Protein AF-K6YKF8-F1 (afdb_monomer_lite)

Foldseek 3Di:
DKEKEWDWDQDPNWIKIWIDIDDPDTDIDTFDPPPVSVVDDPVCVSVLRQLVVVCCVCPPVVVVHAQDPCVPYHYHYPDCLLVCLLVVNHPPVVCVVSNVPVVDGD

Radius of gyration: 13.26 Å; chains: 1; bounding box: 37×28×30 Å

Structure (mmCIF, N/CA/C/O backbone):
data_AF-K6YKF8-F1
#
_entry.id   AF-K6YKF8-F1
#
loop_
_atom_site.group_PDB
_atom_site.id
_atom_site.type_symbol
_atom_site.label_atom_id
_atom_site.label_alt_id
_atom_site.label_comp_id
_atom_site.label_asym_id
_atom_site.label_entity_id
_atom_site.label_seq_id
_atom_site.pdbx_PDB_ins_code
_atom_site.Cartn_x
_atom_site.Cartn_y
_atom_site.Cartn_z
_atom_site.occupancy
_atom_site.B_iso_or_equiv
_atom_site.auth_seq_id
_atom_site.auth_comp_id
_atom_site.auth_asym_id
_atom_site.auth_atom_id
_atom_site.pdbx_PDB_model_num
ATOM 1 N N . MET A 1 1 ? 19.434 0.775 -5.414 1.00 67.56 1 MET A N 1
ATOM 2 C CA . MET A 1 1 ? 18.255 0.455 -4.574 1.00 67.56 1 MET A CA 1
ATOM 3 C C . MET A 1 1 ? 17.078 1.291 -5.051 1.00 67.56 1 MET A C 1
ATOM 5 O O . MET A 1 1 ? 17.253 2.493 -5.212 1.00 67.56 1 MET A O 1
ATOM 9 N N . MET A 1 2 ? 15.931 0.675 -5.348 1.00 78.94 2 MET A N 1
ATOM 10 C CA . MET A 1 2 ? 14.776 1.380 -5.922 1.00 78.94 2 MET A CA 1
ATOM 11 C C . MET A 1 2 ? 13.736 1.646 -4.831 1.00 78.94 2 MET A C 1
ATOM 13 O O . MET A 1 2 ? 13.400 0.746 -4.061 1.00 78.94 2 MET A O 1
ATOM 17 N N . VAL A 1 3 ? 13.267 2.892 -4.734 1.00 88.19 3 VAL A N 1
ATOM 18 C CA . VAL A 1 3 ? 12.403 3.346 -3.635 1.00 88.19 3 VAL A CA 1
ATOM 19 C C . VAL A 1 3 ? 11.059 3.811 -4.186 1.00 88.19 3 VAL A C 1
ATOM 21 O O . VAL A 1 3 ? 11.026 4.765 -4.961 1.00 88.19 3 VAL A O 1
ATOM 24 N N . LEU A 1 4 ? 9.963 3.167 -3.773 1.00 89.69 4 LEU A N 1
ATOM 25 C CA . LEU A 1 4 ? 8.592 3.602 -4.052 1.00 89.69 4 LEU A CA 1
ATOM 26 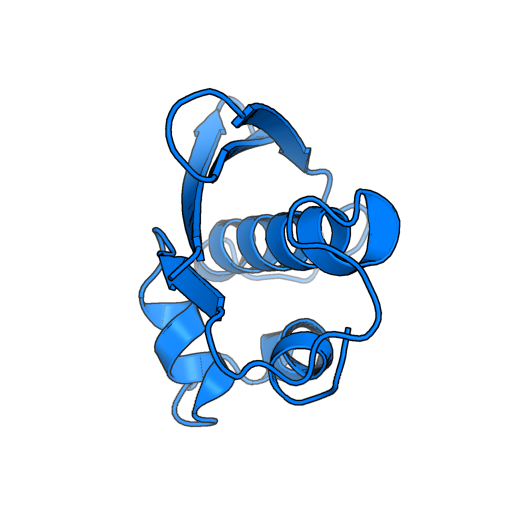C C . LEU A 1 4 ? 8.179 4.524 -2.919 1.00 89.69 4 LEU A C 1
ATOM 28 O O . LEU A 1 4 ? 8.181 4.099 -1.771 1.00 89.69 4 LEU A O 1
ATOM 32 N N . THR A 1 5 ? 7.840 5.771 -3.204 1.00 92.69 5 THR A N 1
ATOM 33 C CA . THR A 1 5 ? 7.275 6.677 -2.196 1.00 92.69 5 THR A CA 1
ATOM 34 C C . THR A 1 5 ? 5.822 6.926 -2.525 1.00 92.69 5 THR A C 1
ATOM 36 O O . THR A 1 5 ? 5.534 7.273 -3.668 1.00 92.69 5 THR A O 1
ATOM 39 N N . LEU A 1 6 ? 4.940 6.760 -1.541 1.00 94.19 6 LEU A N 1
ATOM 40 C CA . LEU A 1 6 ? 3.514 7.027 -1.660 1.00 94.19 6 LEU A CA 1
ATOM 41 C C . LEU A 1 6 ? 3.067 8.083 -0.649 1.00 94.19 6 LEU A C 1
ATOM 43 O O . LEU A 1 6 ? 3.566 8.144 0.478 1.00 94.19 6 LEU A O 1
ATOM 47 N N . LEU A 1 7 ? 2.108 8.903 -1.067 1.00 93.56 7 LEU A N 1
ATOM 48 C CA . LEU A 1 7 ? 1.442 9.901 -0.247 1.00 93.56 7 LEU A CA 1
ATOM 49 C C . LEU A 1 7 ? -0.059 9.863 -0.503 1.00 93.56 7 LEU A C 1
ATOM 51 O O . LEU A 1 7 ? -0.509 10.188 -1.598 1.00 93.56 7 LEU A O 1
ATOM 55 N N . THR A 1 8 ? -0.822 9.529 0.533 1.00 93.31 8 THR A N 1
ATOM 56 C CA . THR A 1 8 ? -2.283 9.481 0.457 1.00 93.31 8 THR A CA 1
ATOM 57 C C . THR A 1 8 ? -2.884 10.788 0.950 1.00 93.31 8 THR A C 1
ATOM 59 O O . THR A 1 8 ? -2.650 11.192 2.095 1.00 93.31 8 THR A O 1
ATOM 62 N N . LYS A 1 9 ? -3.692 11.421 0.100 1.00 92.12 9 LYS A N 1
ATOM 63 C CA . LYS A 1 9 ? -4.555 12.555 0.433 1.00 92.12 9 LYS A CA 1
ATOM 64 C C . LYS A 1 9 ? -6.014 12.154 0.247 1.00 92.12 9 LYS A C 1
ATOM 66 O O . LYS A 1 9 ? -6.349 11.462 -0.708 1.00 92.12 9 LYS A O 1
ATOM 71 N N . GLN A 1 10 ? -6.861 12.600 1.163 1.00 88.25 10 GLN A N 1
ATOM 72 C CA . GLN A 1 10 ? -8.309 12.494 1.040 1.00 88.25 10 GLN A CA 1
ATOM 73 C C . GLN A 1 10 ? -8.835 13.886 0.693 1.00 88.25 10 GLN A C 1
ATOM 75 O O . GLN A 1 10 ? -8.488 14.846 1.383 1.00 88.25 10 GLN A O 1
ATOM 80 N N . ILE A 1 11 ? -9.579 14.000 -0.402 1.00 85.38 11 ILE A N 1
ATOM 81 C CA . ILE A 1 11 ? -10.131 15.261 -0.912 1.00 85.38 11 ILE A CA 1
ATOM 82 C C . ILE A 1 11 ? -11.570 14.963 -1.328 1.00 85.38 11 ILE A C 1
ATOM 84 O O . ILE A 1 11 ? -11.779 14.057 -2.126 1.00 85.38 11 ILE A O 1
ATOM 88 N N . ASP A 1 12 ? -12.539 15.678 -0.757 1.00 80.56 12 ASP A N 1
ATOM 89 C CA . ASP A 1 12 ? -13.968 15.572 -1.101 1.00 80.56 12 ASP A CA 1
ATOM 90 C C . ASP A 1 12 ? -14.531 14.136 -1.077 1.00 80.56 12 ASP A C 1
ATOM 92 O O . ASP A 1 12 ? -15.362 13.754 -1.891 1.00 80.56 12 ASP A O 1
ATOM 96 N N . GLY A 1 13 ? -14.051 13.306 -0.143 1.00 79.00 13 GLY A N 1
ATOM 97 C CA . GLY A 1 13 ? -14.458 11.900 -0.019 1.00 79.00 13 GLY A CA 1
ATOM 98 C C . GLY A 1 13 ? -13.694 10.924 -0.924 1.00 79.00 13 GLY A C 1
ATOM 99 O O . GLY A 1 13 ? -13.725 9.723 -0.660 1.00 79.00 13 GLY A O 1
ATOM 100 N N . GLU A 1 14 ? -12.931 11.418 -1.902 1.00 86.00 14 GLU A N 1
ATOM 101 C CA . GLU A 1 14 ? -12.049 10.613 -2.751 1.00 86.00 14 GLU A CA 1
ATOM 102 C C . GLU A 1 14 ? -10.664 10.417 -2.118 1.00 86.00 14 GLU A C 1
ATOM 104 O O . GLU A 1 14 ? -10.104 11.316 -1.477 1.00 86.00 14 GLU A O 1
ATOM 109 N N . PHE A 1 15 ? -10.052 9.255 -2.365 1.00 91.56 15 PHE A N 1
ATOM 110 C CA . PHE A 1 15 ? -8.658 9.002 -2.010 1.00 91.56 15 PHE A CA 1
ATOM 111 C C . PHE A 1 15 ? -7.750 9.154 -3.227 1.00 91.56 15 PHE A C 1
ATOM 113 O O . PHE A 1 15 ? -7.839 8.407 -4.200 1.00 91.56 15 PHE A O 1
ATOM 120 N N . LYS A 1 16 ? -6.812 10.096 -3.141 1.00 93.62 16 LYS A N 1
ATOM 121 C CA . LYS A 1 16 ? -5.754 10.303 -4.130 1.00 93.62 16 LYS A CA 1
ATOM 122 C C . LYS A 1 16 ? -4.418 9.880 -3.546 1.00 93.62 16 LYS A C 1
ATOM 124 O O . LYS A 1 16 ? -3.968 10.413 -2.529 1.00 93.62 16 LYS A O 1
ATOM 129 N N . VAL A 1 17 ? -3.770 8.924 -4.200 1.00 94.50 17 VAL A N 1
ATOM 130 C CA . VAL A 1 17 ? -2.449 8.427 -3.825 1.00 94.50 17 VAL A CA 1
ATOM 131 C C . VAL A 1 17 ? -1.428 8.901 -4.846 1.00 94.50 17 VAL A C 1
ATOM 133 O O . VAL A 1 17 ? -1.363 8.423 -5.978 1.00 94.50 17 VAL A O 1
ATOM 136 N N . TYR A 1 18 ? -0.597 9.843 -4.423 1.00 94.69 18 TYR A N 1
ATOM 137 C CA . TYR A 1 18 ? 0.565 10.279 -5.181 1.00 94.69 18 TYR A CA 1
ATOM 138 C C . TYR A 1 18 ? 1.676 9.264 -5.001 1.00 94.69 18 TYR A C 1
ATOM 140 O O . TYR A 1 18 ? 1.961 8.851 -3.878 1.00 94.69 18 TYR A O 1
ATOM 148 N N . TRP A 1 19 ? 2.334 8.883 -6.087 1.00 94.88 19 TRP A N 1
ATOM 149 C CA . TRP A 1 19 ? 3.439 7.941 -6.034 1.00 94.88 19 TRP A CA 1
ATOM 150 C C . TRP A 1 19 ? 4.600 8.400 -6.904 1.00 94.88 19 TRP A C 1
ATOM 152 O O . TRP A 1 19 ? 4.432 9.077 -7.917 1.00 94.88 19 TRP A O 1
ATOM 162 N N . LYS A 1 20 ? 5.806 8.009 -6.503 1.00 94.12 20 LYS A N 1
ATOM 163 C CA . LYS A 1 20 ? 7.027 8.195 -7.288 1.00 94.12 20 LYS A CA 1
ATOM 164 C C . LYS A 1 20 ? 7.999 7.056 -7.050 1.00 94.12 20 LYS A C 1
ATOM 166 O O . LYS A 1 20 ? 8.095 6.531 -5.941 1.00 94.12 20 LYS A O 1
ATOM 171 N N . THR A 1 21 ? 8.749 6.711 -8.082 1.00 90.56 21 THR A N 1
ATOM 172 C CA . THR A 1 21 ? 9.867 5.777 -8.020 1.00 90.56 21 THR A CA 1
ATOM 173 C C . THR A 1 21 ? 11.050 6.315 -8.815 1.00 90.56 21 THR A C 1
ATOM 175 O O . THR A 1 21 ? 10.915 6.778 -9.951 1.00 90.56 21 THR A O 1
ATOM 178 N N . GLY A 1 22 ? 12.230 6.288 -8.196 1.00 84.69 22 GLY A N 1
ATOM 179 C CA . GLY A 1 22 ? 13.429 6.897 -8.766 1.00 84.69 22 GLY A CA 1
ATOM 180 C C . GLY A 1 22 ? 13.270 8.405 -9.006 1.00 84.69 22 GLY A C 1
ATOM 181 O O . GLY A 1 22 ? 12.590 9.101 -8.249 1.00 84.69 22 GLY A O 1
ATOM 182 N N . LEU A 1 23 ? 13.933 8.908 -10.051 1.00 77.50 23 LEU A N 1
ATOM 183 C CA . LEU A 1 23 ? 14.002 10.343 -10.364 1.00 77.50 23 LEU A CA 1
ATOM 184 C C . LEU A 1 23 ? 12.898 10.831 -11.312 1.00 77.50 23 LEU A C 1
ATOM 186 O O . LEU A 1 23 ? 12.535 11.998 -11.251 1.00 77.50 23 LEU A O 1
ATOM 190 N N . ARG A 1 24 ? 12.387 9.965 -12.200 1.00 80.81 24 ARG A N 1
ATOM 191 C CA . ARG A 1 24 ? 11.550 10.386 -13.342 1.00 80.81 24 ARG A CA 1
ATOM 192 C C . ARG A 1 24 ? 10.166 9.742 -13.412 1.00 80.81 24 ARG A C 1
ATOM 194 O O . ARG A 1 24 ? 9.338 10.208 -14.182 1.00 80.81 24 ARG A O 1
ATOM 201 N N . ARG A 1 25 ? 9.902 8.669 -12.657 1.00 89.50 25 ARG A N 1
ATOM 202 C CA . ARG A 1 25 ? 8.621 7.948 -12.721 1.00 89.50 25 ARG A CA 1
ATOM 203 C C . ARG A 1 25 ? 7.763 8.324 -11.522 1.00 89.50 25 ARG A C 1
ATOM 205 O O . ARG A 1 25 ? 8.204 8.214 -10.381 1.00 89.50 25 ARG A O 1
ATOM 212 N N . GLY A 1 26 ? 6.532 8.732 -11.778 1.00 92.44 26 GLY A N 1
ATOM 213 C CA . GLY A 1 26 ? 5.555 9.033 -10.744 1.00 92.44 26 GLY A CA 1
ATOM 214 C C . GLY A 1 26 ? 4.218 9.418 -11.347 1.00 92.44 26 GLY A C 1
ATOM 215 O O . GLY A 1 26 ? 4.079 9.503 -12.566 1.00 92.44 26 GLY A O 1
ATOM 216 N N . GLY A 1 27 ? 3.235 9.626 -10.486 1.00 93.44 27 GLY A N 1
ATOM 217 C CA . GLY A 1 27 ? 1.903 10.031 -10.894 1.00 93.44 27 GLY A CA 1
ATOM 218 C C . GLY A 1 27 ? 0.930 10.050 -9.728 1.00 93.44 27 GLY A C 1
ATOM 219 O O . GLY A 1 27 ? 1.306 9.919 -8.562 1.00 93.44 27 GLY A O 1
ATOM 220 N N . GLU A 1 28 ? -0.338 10.193 -10.074 1.00 94.38 28 GLU A N 1
ATOM 221 C CA . GLU A 1 28 ? -1.464 10.115 -9.153 1.00 94.38 28 GLU A CA 1
ATOM 222 C C . GLU A 1 28 ? -2.275 8.853 -9.462 1.00 94.38 28 GLU A C 1
ATOM 224 O O . GLU A 1 28 ? -2.403 8.437 -10.617 1.00 94.38 28 GLU A O 1
ATOM 229 N N . LEU A 1 29 ? -2.797 8.226 -8.416 1.00 93.25 29 LEU A N 1
ATOM 230 C CA . LEU A 1 29 ? -3.777 7.154 -8.482 1.00 93.25 29 LEU A CA 1
ATOM 231 C C . LEU A 1 29 ? -5.009 7.594 -7.705 1.00 93.25 29 LEU A C 1
ATOM 233 O O . LEU A 1 29 ? -4.921 7.860 -6.507 1.00 93.25 29 LEU A O 1
ATOM 237 N N . LYS A 1 30 ? -6.151 7.651 -8.385 1.00 92.31 30 LYS A N 1
ATOM 238 C CA . LYS A 1 30 ? -7.446 7.725 -7.714 1.00 92.31 30 LYS A CA 1
ATOM 239 C C . LYS A 1 30 ? -7.802 6.326 -7.230 1.00 92.31 30 LYS A C 1
ATOM 241 O O . LYS A 1 30 ? -7.743 5.380 -8.015 1.00 92.31 30 LYS A O 1
ATOM 246 N N . VAL A 1 31 ? -8.101 6.198 -5.944 1.00 90.12 31 VAL A N 1
ATOM 247 C CA . VAL A 1 31 ? -8.433 4.924 -5.312 1.00 90.12 31 VAL A CA 1
ATOM 248 C C . VAL A 1 31 ? -9.881 4.966 -4.869 1.00 90.12 31 VAL A C 1
ATOM 250 O O . VAL A 1 31 ? -10.248 5.751 -3.997 1.00 90.12 31 VAL A O 1
ATOM 253 N N . ASP A 1 32 ? -10.671 4.086 -5.468 1.00 88.25 32 ASP A N 1
ATOM 254 C CA . ASP A 1 32 ? -12.022 3.78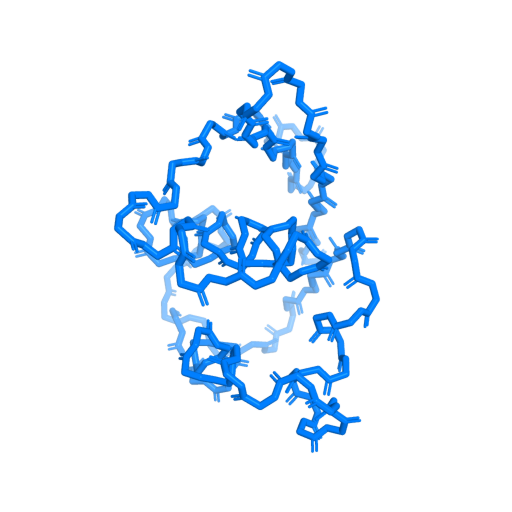5 -5.028 1.00 88.25 32 ASP A CA 1
ATOM 255 C C . ASP A 1 32 ? -11.982 2.550 -4.118 1.00 88.25 32 ASP A C 1
ATOM 257 O O . ASP A 1 32 ? -11.397 1.523 -4.471 1.00 88.25 32 ASP A O 1
ATOM 261 N N . LEU A 1 33 ? -12.553 2.672 -2.918 1.00 83.75 33 LEU A N 1
ATOM 262 C CA . LEU A 1 33 ? -12.665 1.564 -1.965 1.00 83.75 33 LEU A CA 1
ATOM 263 C C . LEU A 1 33 ? -13.933 0.723 -2.200 1.00 83.75 33 LEU A C 1
ATOM 265 O O . LEU A 1 33 ? -14.073 -0.336 -1.582 1.00 83.75 33 LEU A O 1
ATOM 269 N N . GLY A 1 34 ? -14.843 1.170 -3.072 1.00 85.00 34 GLY A N 1
ATOM 270 C CA . 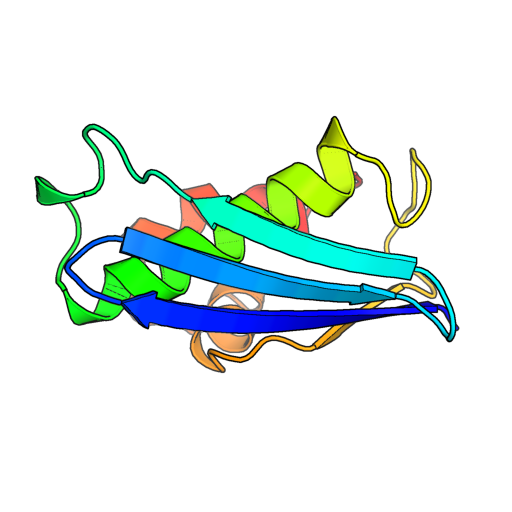GLY A 1 34 ? -16.094 0.496 -3.407 1.00 85.00 34 GLY A CA 1
ATOM 271 C C . GLY A 1 34 ? -16.891 0.102 -2.164 1.00 85.00 34 GLY A C 1
ATOM 272 O O . GLY A 1 34 ? -16.959 0.838 -1.183 1.00 85.00 34 GLY A O 1
ATOM 273 N N . GLU A 1 35 ? -17.421 -1.121 -2.155 1.00 79.81 35 GLU A N 1
ATOM 274 C CA . GLU A 1 35 ? -18.198 -1.664 -1.029 1.00 79.81 35 GLU A CA 1
ATOM 275 C C . GLU A 1 35 ? -17.424 -1.780 0.295 1.00 79.81 35 GLU A C 1
ATOM 277 O O . GLU A 1 35 ? -18.022 -1.977 1.357 1.00 79.81 35 GLU A O 1
ATOM 282 N N . GLN A 1 36 ? -16.088 -1.724 0.267 1.00 75.81 36 GLN A N 1
ATOM 283 C CA . GLN A 1 36 ? -15.297 -1.726 1.498 1.00 75.81 36 GLN A CA 1
ATOM 284 C C . GLN A 1 36 ? -15.294 -0.360 2.183 1.00 75.81 36 GLN A C 1
ATOM 286 O O . GLN A 1 36 ? -14.957 -0.291 3.366 1.00 75.81 36 GLN A O 1
ATOM 291 N N . TYR A 1 37 ? -15.678 0.708 1.474 1.00 77.81 37 TYR A N 1
ATOM 292 C CA . TYR A 1 37 ? -15.717 2.061 2.017 1.00 77.81 37 TYR A CA 1
ATOM 293 C C . TYR A 1 37 ? -16.607 2.143 3.262 1.00 77.81 37 TYR A C 1
ATOM 295 O O . TYR A 1 37 ? -16.158 2.648 4.288 1.00 77.81 37 TYR A O 1
ATOM 303 N N . ASP A 1 38 ? -17.817 1.585 3.211 1.00 79.25 38 ASP A N 1
ATOM 304 C CA . ASP A 1 38 ? -18.778 1.650 4.324 1.00 79.25 38 ASP A CA 1
ATOM 305 C C . ASP A 1 38 ? -18.462 0.660 5.449 1.00 79.25 38 ASP A C 1
ATOM 307 O O . ASP A 1 38 ? -18.814 0.875 6.607 1.00 79.25 38 ASP A O 1
ATOM 311 N N . LYS A 1 39 ? -17.749 -0.425 5.127 1.00 83.88 39 LYS A N 1
ATOM 312 C CA . LYS A 1 39 ? -17.369 -1.473 6.088 1.00 83.88 39 LYS A CA 1
ATOM 313 C C . LYS A 1 39 ? -16.153 -1.082 6.932 1.00 83.88 39 LYS A C 1
ATOM 315 O O . LYS A 1 39 ? -15.918 -1.674 7.987 1.00 83.88 39 LYS A O 1
ATOM 320 N N . LEU A 1 40 ? -15.348 -0.123 6.469 1.00 84.62 40 LEU A N 1
ATOM 321 C CA . LEU A 1 40 ? -14.124 0.302 7.139 1.00 84.62 40 LEU A CA 1
ATOM 322 C C . LEU A 1 40 ? -14.353 1.556 7.995 1.00 84.62 40 LEU A C 1
ATOM 324 O O . LEU A 1 40 ? -14.901 2.546 7.512 1.00 84.62 40 LEU A O 1
ATOM 328 N N . PRO A 1 41 ? -13.838 1.590 9.239 1.00 87.56 41 PRO A N 1
ATOM 329 C CA . PRO A 1 41 ? -13.817 2.819 10.026 1.00 87.56 41 PRO A CA 1
ATOM 330 C C . PRO A 1 41 ? -13.064 3.932 9.287 1.00 87.56 41 PRO A C 1
ATOM 332 O O . PRO A 1 41 ? -12.019 3.660 8.695 1.00 87.56 41 PRO A O 1
ATOM 335 N N . GLU A 1 42 ? -13.510 5.188 9.400 1.00 85.12 42 GLU A N 1
ATOM 336 C CA . GLU A 1 42 ? -12.885 6.366 8.758 1.00 85.12 42 GLU A CA 1
ATOM 337 C C . GLU A 1 42 ? -11.357 6.407 8.912 1.00 85.12 42 GLU A C 1
ATOM 339 O O . GLU A 1 42 ? -10.615 6.596 7.954 1.00 85.12 42 GLU A O 1
ATOM 344 N N . GLN A 1 43 ? -10.846 6.100 10.106 1.00 85.69 43 GLN A N 1
ATOM 345 C CA . GLN A 1 43 ? -9.405 6.094 10.390 1.00 85.69 43 GLN A CA 1
ATOM 346 C C . GLN A 1 43 ? -8.613 5.020 9.617 1.00 85.69 43 GLN A C 1
ATOM 348 O O . GLN A 1 43 ? -7.382 5.082 9.539 1.00 85.69 43 GLN A O 1
ATOM 353 N N . GLN A 1 44 ? -9.292 3.993 9.105 1.00 88.25 44 GLN A N 1
ATOM 354 C CA . GLN A 1 44 ? -8.711 2.898 8.331 1.00 88.25 44 GLN A CA 1
ATOM 355 C C . GLN A 1 44 ? -8.794 3.135 6.823 1.00 88.25 44 GLN A C 1
ATOM 357 O O . GLN A 1 44 ? -7.938 2.618 6.104 1.00 88.25 44 GLN A O 1
ATOM 362 N N . LYS A 1 45 ? -9.743 3.947 6.343 1.00 89.75 45 LYS A N 1
ATOM 363 C CA . LYS A 1 45 ? -9.949 4.191 4.907 1.00 89.75 45 LYS A CA 1
ATOM 364 C C . LYS A 1 45 ? -8.698 4.746 4.200 1.00 89.75 45 LYS A C 1
ATOM 366 O O . LYS A 1 45 ? -8.288 4.148 3.207 1.00 89.75 45 LYS A O 1
ATOM 371 N N . PRO A 1 46 ? -7.966 5.750 4.737 1.00 90.75 46 PRO A N 1
ATOM 372 C CA . PRO A 1 46 ? -6.721 6.214 4.116 1.00 90.75 46 PRO A CA 1
ATOM 373 C C . PRO A 1 46 ? -5.614 5.151 4.092 1.00 90.75 46 PRO A C 1
ATOM 375 O O . PRO A 1 46 ? -4.743 5.178 3.228 1.00 90.75 46 PRO A O 1
ATOM 378 N N . ILE A 1 47 ? -5.609 4.233 5.065 1.00 91.56 47 ILE A N 1
ATOM 379 C CA . ILE A 1 47 ? -4.629 3.141 5.136 1.00 91.56 47 ILE A CA 1
ATOM 380 C C . ILE A 1 47 ? -4.953 2.102 4.062 1.00 91.56 47 ILE A C 1
ATOM 382 O O . ILE A 1 47 ? -4.052 1.667 3.348 1.00 91.56 47 ILE A O 1
ATOM 386 N N . ALA A 1 48 ? -6.229 1.732 3.939 1.00 90.62 48 ALA A N 1
ATOM 387 C CA . ALA A 1 48 ? -6.711 0.822 2.910 1.00 90.62 48 ALA A CA 1
ATOM 388 C C . ALA A 1 48 ? -6.447 1.385 1.509 1.00 90.62 48 ALA A C 1
ATOM 390 O O . ALA A 1 48 ? -5.898 0.677 0.671 1.00 90.62 48 ALA A O 1
ATOM 391 N N . ALA A 1 49 ? -6.733 2.670 1.284 1.00 92.56 49 ALA A N 1
ATOM 392 C CA . ALA A 1 49 ? -6.501 3.315 -0.004 1.00 92.56 49 ALA A CA 1
ATOM 393 C C . ALA A 1 49 ? -5.025 3.258 -0.426 1.00 92.56 49 ALA A C 1
ATOM 395 O O . ALA A 1 49 ? -4.704 2.906 -1.561 1.00 92.56 49 ALA A O 1
ATOM 396 N N . GLU A 1 50 ? -4.107 3.532 0.503 1.00 93.06 50 GLU A N 1
ATOM 397 C CA . GLU A 1 50 ? -2.678 3.421 0.218 1.00 93.06 50 GLU A CA 1
ATOM 398 C C . GLU A 1 50 ? -2.256 1.972 -0.054 1.00 93.06 50 GLU A C 1
ATOM 400 O O . GLU A 1 50 ? -1.484 1.731 -0.976 1.00 93.06 50 GLU A O 1
ATOM 405 N N . LEU A 1 51 ? -2.780 0.998 0.700 1.00 91.62 51 LEU A N 1
ATOM 406 C CA . LEU A 1 51 ? -2.507 -0.425 0.466 1.00 91.62 51 LEU A CA 1
ATOM 407 C C . LEU A 1 51 ? -2.967 -0.876 -0.925 1.00 91.62 51 LEU A C 1
ATOM 409 O O . LEU A 1 51 ? -2.200 -1.536 -1.626 1.00 91.62 51 LEU A O 1
ATOM 413 N N . TYR A 1 52 ? -4.166 -0.469 -1.345 1.00 91.38 52 TYR A N 1
ATOM 414 C CA . TYR A 1 52 ? -4.680 -0.723 -2.692 1.00 91.38 52 TYR A CA 1
ATOM 415 C C . TYR A 1 52 ? -3.791 -0.104 -3.770 1.00 91.38 52 TYR A C 1
ATOM 417 O O . TYR A 1 52 ? -3.453 -0.772 -4.749 1.00 91.38 52 TYR A O 1
ATOM 425 N N . ALA A 1 53 ? -3.351 1.140 -3.573 1.00 92.56 53 ALA A N 1
ATOM 426 C CA . ALA A 1 53 ? -2.437 1.792 -4.502 1.00 92.56 53 ALA A CA 1
ATOM 427 C C . ALA A 1 53 ? -1.087 1.067 -4.591 1.00 92.56 53 ALA A C 1
ATOM 429 O O . ALA A 1 53 ? -0.584 0.867 -5.696 1.00 92.56 53 ALA A O 1
ATOM 430 N N . ILE A 1 54 ? -0.510 0.636 -3.462 1.00 90.94 54 ILE A N 1
ATOM 431 C CA . ILE A 1 54 ? 0.736 -0.143 -3.464 1.00 90.94 54 ILE A CA 1
ATOM 432 C C . ILE A 1 54 ? 0.531 -1.449 -4.240 1.00 90.94 54 ILE A C 1
ATOM 434 O O . ILE A 1 54 ? 1.335 -1.751 -5.119 1.00 90.94 54 ILE A O 1
ATOM 438 N N . HIS A 1 55 ? -0.539 -2.194 -3.953 1.00 89.94 55 HIS A N 1
ATOM 439 C CA . HIS A 1 55 ? -0.836 -3.450 -4.641 1.00 89.94 55 HIS A CA 1
ATOM 440 C C . HIS A 1 55 ? -0.964 -3.247 -6.155 1.00 89.94 55 HIS A C 1
ATOM 442 O O . HIS A 1 55 ? -0.302 -3.929 -6.930 1.00 89.94 55 HIS A O 1
ATOM 448 N N . HIS A 1 56 ? -1.735 -2.249 -6.591 1.00 90.38 56 HIS A N 1
ATOM 449 C CA . HIS A 1 56 ? -1.886 -1.941 -8.012 1.00 90.38 56 HIS A CA 1
ATOM 450 C C . HIS A 1 56 ? -0.552 -1.540 -8.669 1.00 90.38 56 HIS A C 1
ATOM 452 O O . HIS A 1 56 ? -0.245 -1.972 -9.780 1.00 90.38 56 HIS A O 1
ATOM 458 N N . LEU A 1 57 ? 0.274 -0.739 -7.991 1.00 90.12 57 LEU A N 1
ATOM 459 C CA . LEU A 1 57 ? 1.565 -0.297 -8.523 1.00 90.12 57 LEU A CA 1
ATOM 460 C C . LEU A 1 57 ? 2.582 -1.432 -8.655 1.00 90.12 57 LEU A C 1
ATOM 462 O O . LEU A 1 57 ? 3.369 -1.422 -9.602 1.00 90.12 57 LEU A O 1
ATOM 466 N N . LEU A 1 58 ? 2.585 -2.376 -7.715 1.00 87.06 58 LEU A N 1
ATOM 467 C CA . LEU A 1 58 ? 3.515 -3.501 -7.718 1.00 87.06 58 LEU A CA 1
ATOM 468 C C . LEU A 1 58 ? 3.041 -4.641 -8.619 1.00 87.06 58 LEU A C 1
ATOM 470 O O . LEU A 1 58 ? 3.840 -5.127 -9.407 1.00 87.06 58 LEU A O 1
ATOM 474 N N . SER A 1 59 ? 1.767 -5.024 -8.535 1.00 84.69 59 SER A N 1
ATOM 475 C CA . SER A 1 59 ? 1.247 -6.242 -9.169 1.00 84.69 59 SER A CA 1
ATOM 476 C C . SER A 1 59 ? 0.573 -6.014 -10.522 1.00 84.69 59 SER A C 1
ATOM 478 O O . SER A 1 59 ? 0.463 -6.954 -11.294 1.00 84.69 59 SER A O 1
ATOM 480 N N . VAL A 1 60 ? 0.092 -4.798 -10.816 1.00 86.75 60 VAL A N 1
ATOM 481 C CA . VAL A 1 60 ? -0.603 -4.505 -12.089 1.00 86.75 60 VAL A CA 1
ATOM 482 C C . VAL A 1 60 ? 0.251 -3.628 -12.993 1.00 86.75 60 VAL A C 1
ATOM 484 O O . VAL A 1 60 ? 0.478 -3.957 -14.150 1.00 86.75 60 VAL A O 1
ATOM 487 N N . LYS A 1 61 ? 0.740 -2.495 -12.477 1.00 88.00 61 LYS A N 1
ATOM 488 C CA . LYS A 1 61 ? 1.607 -1.589 -13.251 1.00 88.00 61 LYS A CA 1
ATOM 489 C C . LYS A 1 61 ? 3.074 -1.999 -13.249 1.00 88.00 61 LYS A C 1
ATOM 491 O O . LYS A 1 61 ? 3.853 -1.381 -13.974 1.00 88.00 61 LYS A O 1
ATOM 496 N N . GLU A 1 62 ? 3.450 -2.941 -12.382 1.00 86.62 62 GLU A N 1
ATOM 497 C CA . GLU A 1 62 ? 4.813 -3.456 -12.227 1.00 86.62 62 GLU A CA 1
ATOM 498 C C . GLU A 1 62 ? 5.863 -2.332 -12.232 1.00 86.62 62 GLU A C 1
ATOM 500 O O . GLU A 1 62 ? 6.934 -2.424 -12.838 1.00 86.62 62 GLU A O 1
ATOM 505 N N . VAL A 1 63 ? 5.573 -1.210 -11.554 1.00 85.94 63 VAL A N 1
ATOM 506 C CA . VAL A 1 63 ? 6.436 -0.009 -11.613 1.00 85.94 63 VAL A CA 1
ATOM 507 C C . VAL A 1 63 ? 7.821 -0.273 -11.026 1.00 85.94 63 VAL A C 1
ATOM 509 O O . VAL A 1 63 ? 8.759 0.496 -11.250 1.00 85.94 63 VAL A O 1
ATOM 512 N N . MET A 1 64 ? 7.933 -1.371 -10.278 1.00 80.81 64 MET A N 1
ATOM 513 C CA . MET A 1 64 ? 9.149 -1.880 -9.675 1.00 80.81 64 MET A CA 1
ATOM 514 C C . MET A 1 64 ? 9.756 -3.099 -10.388 1.00 80.81 64 MET A C 1
ATOM 516 O O . MET A 1 64 ? 10.792 -3.592 -9.931 1.00 80.81 64 MET A O 1
ATOM 520 N N . GLY A 1 65 ? 9.188 -3.521 -11.521 1.00 78.38 65 GLY A N 1
ATOM 521 C CA . 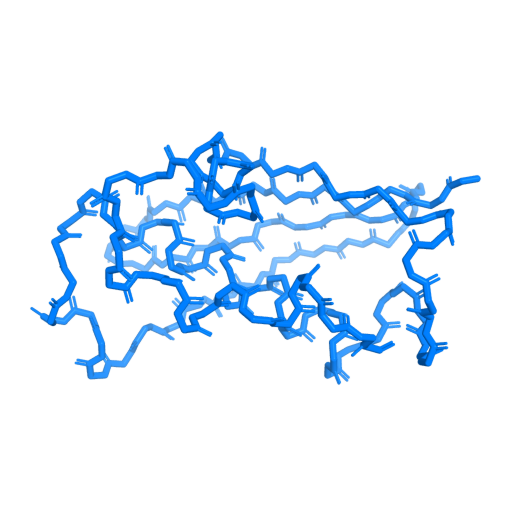GLY A 1 65 ? 9.456 -4.797 -12.191 1.00 78.38 65 GLY A CA 1
ATOM 522 C C . GLY A 1 65 ? 8.618 -5.941 -11.610 1.00 78.38 65 GLY A C 1
ATOM 523 O O . GLY A 1 65 ? 8.031 -5.779 -10.541 1.00 78.38 65 GLY A O 1
ATOM 524 N N . SER A 1 66 ? 8.598 -7.078 -12.303 1.00 73.81 66 SER A N 1
ATOM 525 C CA . SER A 1 66 ? 7.844 -8.288 -11.949 1.00 73.81 66 SER A CA 1
ATOM 526 C C . SER A 1 66 ? 8.712 -9.372 -11.302 1.00 73.81 66 SER A C 1
ATOM 528 O O . SER A 1 66 ? 9.941 -9.358 -11.437 1.00 73.81 66 SER A O 1
ATOM 530 N N . ASN A 1 67 ? 8.0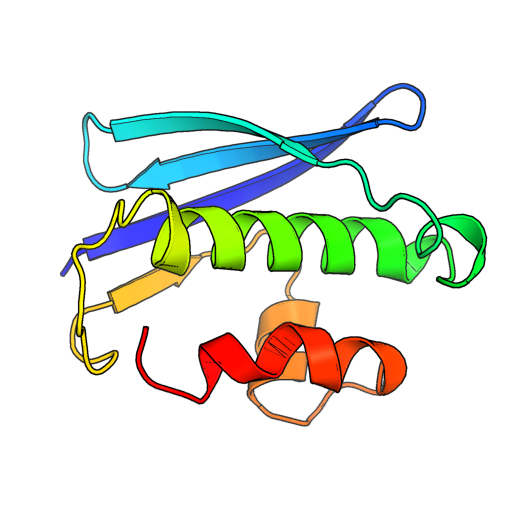79 -10.322 -10.599 1.00 66.69 67 ASN A N 1
ATOM 531 C CA . ASN A 1 67 ? 8.723 -11.491 -9.975 1.00 66.69 67 ASN A CA 1
ATOM 532 C C . ASN A 1 67 ? 9.878 -11.135 -9.024 1.00 66.69 67 ASN A C 1
ATOM 534 O O . ASN A 1 67 ? 10.879 -11.854 -8.903 1.00 66.69 67 ASN A O 1
ATOM 538 N N . ARG A 1 68 ? 9.758 -10.010 -8.320 1.00 67.56 68 ARG A N 1
ATOM 539 C CA . ARG A 1 68 ? 10.816 -9.511 -7.443 1.00 67.56 68 ARG A CA 1
ATOM 540 C C . ARG A 1 68 ? 10.618 -10.094 -6.052 1.00 67.56 68 ARG A C 1
ATOM 542 O O . ARG A 1 68 ? 9.722 -9.720 -5.301 1.00 67.56 68 ARG A O 1
ATOM 549 N N . SER A 1 69 ? 11.524 -10.982 -5.642 1.00 58.91 69 SER A N 1
ATOM 550 C CA . SER A 1 69 ? 11.730 -11.232 -4.213 1.00 58.91 69 SER A CA 1
ATOM 551 C C . SER A 1 69 ? 12.211 -9.920 -3.600 1.00 58.91 69 SER A C 1
ATOM 553 O O . SER A 1 69 ? 13.209 -9.406 -4.094 1.00 58.91 69 SER A O 1
ATOM 555 N N . GLY A 1 70 ? 11.528 -9.378 -2.583 1.00 62.97 70 GLY A N 1
ATOM 556 C CA . GLY A 1 70 ? 11.660 -7.998 -2.065 1.00 62.97 70 GLY A CA 1
ATOM 557 C C . GLY A 1 70 ? 13.053 -7.475 -1.661 1.00 62.97 70 GLY A C 1
ATOM 558 O O . GLY A 1 70 ? 13.161 -6.388 -1.099 1.00 62.97 70 GLY A O 1
ATOM 559 N N . ASN A 1 71 ? 14.124 -8.205 -1.957 1.00 65.06 71 ASN A N 1
ATOM 560 C CA . ASN A 1 71 ? 15.499 -7.748 -1.921 1.00 65.06 71 ASN A CA 1
ATOM 561 C C . ASN A 1 71 ? 15.721 -6.565 -2.892 1.00 65.06 71 ASN A C 1
ATOM 563 O O . ASN A 1 71 ? 15.443 -6.648 -4.089 1.00 65.06 71 ASN A O 1
ATOM 567 N N . GLY A 1 72 ? 16.209 -5.438 -2.364 1.00 67.56 72 GLY A N 1
ATOM 568 C CA . GLY A 1 72 ? 16.457 -4.206 -3.128 1.00 67.56 72 GLY A CA 1
ATOM 569 C C . GLY A 1 72 ? 15.237 -3.302 -3.372 1.00 67.56 72 GLY A C 1
ATOM 570 O O . GLY A 1 72 ? 15.390 -2.272 -4.045 1.00 67.56 72 GLY A O 1
ATOM 571 N N . LEU A 1 73 ? 14.068 -3.648 -2.814 1.00 77.69 73 LEU A N 1
ATOM 572 C CA . LEU A 1 73 ? 12.849 -2.840 -2.863 1.00 77.69 73 LEU A CA 1
ATOM 573 C C . LEU A 1 73 ? 12.603 -2.131 -1.527 1.00 77.69 73 LEU A C 1
ATOM 575 O O . LEU A 1 73 ? 12.522 -2.759 -0.474 1.00 77.69 73 LEU A O 1
ATOM 579 N N . GLN A 1 74 ? 12.418 -0.815 -1.577 1.00 85.75 74 GLN A N 1
ATOM 580 C CA . GLN A 1 74 ? 12.017 -0.030 -0.415 1.00 85.75 74 GLN A CA 1
ATOM 581 C C . GLN A 1 74 ? 10.700 0.690 -0.702 1.00 85.75 74 GLN A C 1
ATOM 583 O O . GLN A 1 74 ? 10.601 1.433 -1.673 1.00 85.75 74 GLN A O 1
ATOM 588 N N . ILE A 1 75 ? 9.702 0.518 0.165 1.00 88.06 75 ILE A N 1
ATOM 589 C CA . ILE A 1 75 ? 8.433 1.253 0.092 1.00 88.06 75 ILE A CA 1
ATOM 590 C C . ILE A 1 75 ? 8.404 2.264 1.237 1.00 88.06 75 ILE A C 1
ATOM 592 O O . ILE A 1 75 ? 8.518 1.908 2.411 1.00 88.06 75 ILE A O 1
ATOM 596 N N . ARG A 1 76 ? 8.273 3.541 0.893 1.00 90.25 76 ARG A N 1
ATOM 597 C CA . ARG A 1 76 ? 8.020 4.645 1.813 1.00 90.25 76 ARG A CA 1
ATOM 598 C C . ARG A 1 76 ? 6.541 4.972 1.740 1.00 90.25 76 ARG A C 1
ATOM 600 O O . ARG A 1 76 ? 6.037 5.349 0.689 1.00 90.25 76 ARG A O 1
ATOM 607 N N . VAL A 1 77 ? 5.883 4.806 2.872 1.00 91.62 77 VAL A N 1
ATOM 608 C CA . VAL A 1 77 ? 4.442 4.974 3.029 1.00 91.62 77 VAL A CA 1
ATOM 609 C C . VAL A 1 77 ? 4.151 6.205 3.873 1.00 91.62 77 VAL A C 1
ATOM 611 O O . VAL A 1 77 ? 4.914 6.520 4.791 1.00 91.62 77 VAL A O 1
ATOM 614 N N . SER A 1 78 ? 3.039 6.876 3.601 1.00 89.62 78 SER A N 1
ATOM 615 C CA . SER A 1 78 ? 2.602 8.047 4.363 1.00 89.62 78 SER A CA 1
ATOM 616 C C . SER A 1 78 ? 1.944 7.668 5.685 1.00 89.62 78 SER A C 1
ATOM 618 O O . SER A 1 78 ? 2.034 8.401 6.670 1.00 89.62 78 SER A O 1
ATOM 620 N N . LYS A 1 79 ? 1.314 6.488 5.743 1.00 88.44 79 LYS A N 1
ATOM 621 C CA . LYS A 1 79 ? 0.672 5.974 6.956 1.00 88.44 79 LYS A CA 1
ATOM 622 C C . LYS A 1 79 ? 1.570 4.950 7.642 1.00 88.44 79 LYS A C 1
ATOM 624 O O . LYS A 1 79 ? 1.653 3.791 7.240 1.00 88.44 79 LYS A O 1
ATOM 629 N N . GLY A 1 80 ? 2.182 5.338 8.764 1.00 84.50 80 GLY A N 1
ATOM 630 C CA . GLY A 1 80 ? 3.045 4.453 9.564 1.00 84.50 80 GLY A CA 1
ATOM 631 C C . GLY A 1 80 ? 2.355 3.175 10.070 1.00 84.50 80 GLY A C 1
ATOM 632 O O . GLY A 1 80 ? 3.023 2.181 10.361 1.00 84.50 80 GLY A O 1
ATOM 633 N N . ALA A 1 81 ? 1.018 3.161 10.119 1.00 85.12 81 ALA A N 1
ATOM 634 C CA . ALA A 1 81 ? 0.225 1.969 10.408 1.00 85.12 81 ALA A CA 1
ATOM 635 C C . ALA A 1 81 ? 0.484 0.821 9.416 1.00 85.12 81 ALA A C 1
ATOM 637 O O . ALA A 1 81 ? 0.459 -0.333 9.831 1.00 85.12 81 ALA A O 1
ATOM 638 N N . ILE A 1 82 ? 0.820 1.112 8.155 1.00 86.19 82 ILE A N 1
ATOM 639 C CA . ILE A 1 82 ? 1.146 0.098 7.137 1.00 86.19 82 ILE A CA 1
ATOM 640 C C . ILE A 1 82 ? 2.399 -0.685 7.541 1.00 86.19 82 ILE A C 1
ATOM 642 O O . ILE A 1 82 ? 2.409 -1.911 7.491 1.00 86.19 82 ILE A O 1
ATOM 646 N N . LYS A 1 83 ? 3.420 0.002 8.071 1.00 86.00 83 LYS A N 1
ATOM 647 C CA . LYS A 1 83 ? 4.631 -0.645 8.606 1.00 86.00 83 LYS A CA 1
ATOM 648 C C . LYS A 1 83 ? 4.319 -1.550 9.803 1.00 86.00 83 LYS A C 1
ATOM 650 O O . LYS A 1 83 ? 4.967 -2.578 9.984 1.00 86.00 83 LYS A O 1
ATOM 655 N N . LYS A 1 84 ? 3.337 -1.178 10.634 1.00 86.88 84 LYS A N 1
ATOM 656 C CA . LYS A 1 84 ? 2.873 -2.016 11.754 1.00 86.88 84 LYS A CA 1
ATOM 657 C C . LYS A 1 84 ? 2.063 -3.217 11.261 1.00 86.88 84 LYS A C 1
ATOM 659 O O . LYS A 1 84 ? 2.242 -4.304 11.801 1.00 86.88 84 LYS A O 1
ATOM 664 N N . LEU A 1 85 ? 1.225 -3.030 10.239 1.00 85.00 85 LEU A N 1
ATOM 665 C CA . LEU A 1 85 ? 0.430 -4.091 9.619 1.00 85.00 85 LEU A CA 1
ATOM 666 C C . LEU A 1 85 ? 1.323 -5.150 8.967 1.00 85.00 85 LEU A C 1
ATOM 668 O O . LEU A 1 85 ? 1.164 -6.328 9.260 1.00 85.00 85 LEU A O 1
ATOM 672 N N . GLN A 1 86 ? 2.333 -4.729 8.200 1.00 84.44 86 GLN A N 1
ATOM 673 C CA . GLN A 1 86 ? 3.330 -5.630 7.612 1.00 84.44 86 GLN A CA 1
ATOM 674 C C . GLN A 1 86 ? 4.018 -6.500 8.677 1.00 84.44 86 GLN A C 1
ATOM 676 O O . GLN A 1 86 ? 4.255 -7.681 8.465 1.00 84.44 86 GLN A O 1
ATOM 681 N N . LYS A 1 87 ? 4.332 -5.927 9.844 1.00 85.00 87 LYS A N 1
ATOM 682 C CA . LYS A 1 87 ? 4.978 -6.648 10.953 1.00 85.00 87 LYS A CA 1
ATOM 683 C C . LYS A 1 87 ? 4.010 -7.461 11.817 1.00 85.00 87 LYS A C 1
ATOM 685 O O . LYS A 1 87 ? 4.449 -7.986 12.834 1.00 85.00 87 LYS A O 1
ATOM 690 N N . GLN A 1 88 ? 2.721 -7.500 11.477 1.00 81.75 88 GLN A N 1
ATOM 691 C CA . GLN A 1 88 ? 1.661 -8.110 12.288 1.00 81.75 88 GLN A CA 1
ATOM 692 C C . GLN A 1 88 ? 1.584 -7.561 13.729 1.00 81.75 88 GLN A C 1
ATOM 694 O O . GLN A 1 88 ? 1.217 -8.259 14.667 1.00 81.75 88 GLN A O 1
ATOM 699 N N . ARG A 1 89 ? 1.929 -6.279 13.921 1.00 85.25 89 ARG A N 1
ATOM 700 C CA . ARG A 1 89 ? 1.906 -5.580 15.225 1.00 85.25 89 ARG A CA 1
ATOM 701 C C . ARG A 1 89 ? 0.827 -4.499 15.305 1.00 85.25 89 ARG A C 1
ATOM 703 O O . ARG A 1 89 ? 0.896 -3.610 16.151 1.00 85.25 89 ARG A O 1
ATOM 710 N N . SER A 1 90 ? -0.109 -4.489 14.363 1.00 83.75 90 SER A N 1
ATOM 711 C CA . SER A 1 90 ? -1.189 -3.507 14.331 1.00 83.75 90 SER A CA 1
ATOM 712 C C . SER A 1 90 ? -2.424 -4.069 15.019 1.00 83.75 90 SER A C 1
ATOM 714 O O . SER A 1 90 ? -2.745 -5.237 14.851 1.00 83.75 90 SER A O 1
ATOM 716 N N . THR A 1 91 ? -3.167 -3.212 15.712 1.00 80.00 91 THR A N 1
ATOM 717 C CA . THR A 1 91 ? -4.497 -3.539 16.247 1.00 80.00 91 THR A CA 1
ATOM 718 C C . THR A 1 91 ? -5.592 -3.510 15.171 1.00 80.00 91 THR A C 1
ATOM 720 O O . THR A 1 91 ? -6.730 -3.892 15.416 1.00 80.00 91 THR A O 1
ATOM 723 N N . LYS A 1 92 ? -5.268 -3.058 13.948 1.00 82.31 92 LYS A N 1
ATOM 724 C CA . LYS A 1 92 ? -6.197 -2.964 12.806 1.00 82.31 92 LYS A CA 1
ATOM 725 C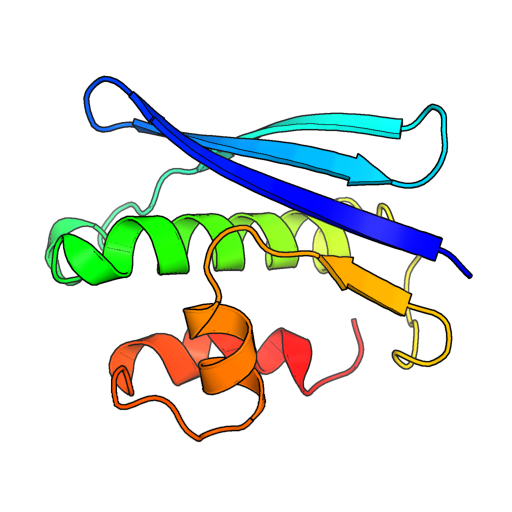 C . LYS A 1 92 ? -6.261 -4.285 12.026 1.00 82.31 92 LYS A C 1
ATOM 727 O O . LYS A 1 92 ? -5.886 -4.334 10.857 1.00 82.31 92 LYS A O 1
ATOM 732 N N . HIS A 1 93 ? -6.697 -5.352 12.691 1.00 80.00 93 HIS A N 1
ATOM 733 C CA . HIS A 1 93 ? -6.678 -6.724 12.164 1.00 80.00 93 HIS A CA 1
ATOM 734 C C . HIS A 1 93 ? -7.490 -6.913 10.872 1.00 80.00 93 HIS A C 1
ATOM 736 O O . HIS A 1 93 ? -7.097 -7.699 10.014 1.00 80.00 93 HIS A O 1
ATOM 742 N N . SER A 1 94 ? -8.563 -6.139 10.693 1.00 81.94 94 SER A N 1
ATOM 743 C CA . SER A 1 94 ? -9.386 -6.098 9.473 1.00 81.94 94 SER A CA 1
ATOM 744 C C . SER A 1 94 ? -8.589 -5.814 8.195 1.00 81.94 94 SER A C 1
ATOM 746 O O . SER A 1 94 ? -8.983 -6.247 7.118 1.00 81.94 94 SER A O 1
ATOM 748 N N . LEU A 1 95 ? -7.451 -5.119 8.302 1.00 82.56 95 LEU A N 1
ATOM 749 C CA . LEU A 1 95 ? -6.608 -4.749 7.164 1.00 82.56 95 LEU A CA 1
ATOM 750 C C . LEU A 1 95 ? -5.531 -5.796 6.838 1.00 82.56 95 LEU A C 1
ATOM 752 O O . LEU A 1 95 ? -4.787 -5.616 5.876 1.00 82.56 95 LEU A O 1
ATOM 756 N N . TYR A 1 96 ? -5.404 -6.879 7.614 1.00 81.81 96 TYR A N 1
ATOM 757 C CA . TYR A 1 96 ? -4.340 -7.861 7.383 1.00 81.81 96 TYR A CA 1
ATOM 758 C C . TYR A 1 96 ? -4.469 -8.588 6.047 1.00 81.81 96 TYR A C 1
ATOM 760 O O . TYR A 1 96 ? -3.452 -8.795 5.380 1.00 81.81 96 TYR A O 1
ATOM 768 N N . SER A 1 97 ? -5.692 -8.901 5.617 1.00 80.12 97 SER A N 1
ATOM 769 C CA . SER A 1 97 ? -5.955 -9.492 4.299 1.00 80.12 97 SER A CA 1
ATOM 770 C C . SER A 1 97 ? -5.379 -8.633 3.168 1.00 80.12 97 SER A C 1
ATOM 772 O O . SER A 1 97 ? -4.703 -9.157 2.284 1.00 80.12 97 SER A O 1
ATOM 774 N N . LEU A 1 98 ? -5.533 -7.309 3.266 1.00 79.06 98 LEU A N 1
ATOM 775 C CA . LEU A 1 98 ? -5.008 -6.336 2.304 1.00 79.06 98 LEU A CA 1
ATOM 776 C C . LEU A 1 98 ? -3.481 -6.220 2.329 1.00 79.06 98 LEU A C 1
ATOM 778 O O . LEU A 1 98 ? -2.898 -5.705 1.387 1.00 79.06 98 LEU A O 1
ATOM 782 N N . THR A 1 99 ? -2.808 -6.691 3.380 1.00 80.38 99 THR A N 1
ATOM 783 C CA . THR A 1 99 ? -1.339 -6.629 3.482 1.00 80.38 99 THR A CA 1
ATOM 784 C C . THR A 1 99 ? -0.626 -7.893 3.024 1.00 80.38 99 THR A C 1
ATOM 786 O O . THR A 1 99 ? 0.603 -7.912 2.993 1.00 80.38 99 THR A O 1
ATOM 789 N N . ARG A 1 100 ? -1.359 -8.946 2.640 1.00 80.44 100 ARG A N 1
ATOM 790 C CA . ARG A 1 100 ? -0.766 -10.248 2.298 1.00 80.44 100 ARG A CA 1
ATOM 791 C C . ARG A 1 100 ? 0.257 -10.151 1.165 1.00 80.44 100 ARG A C 1
ATOM 793 O O . ARG A 1 100 ? 1.306 -10.780 1.256 1.00 80.44 100 ARG A O 1
ATOM 800 N N . PHE A 1 101 ? 0.005 -9.293 0.176 1.00 79.75 101 PHE A N 1
ATOM 801 C CA . PHE A 1 101 ? 0.919 -9.065 -0.946 1.00 79.75 101 PHE A CA 1
ATOM 802 C C . PHE A 1 101 ? 2.280 -8.474 -0.523 1.00 79.75 101 PHE A C 1
ATOM 804 O O . PHE A 1 101 ? 3.261 -8.629 -1.238 1.00 79.75 101 PHE A O 1
ATOM 811 N N . LEU A 1 102 ? 2.368 -7.811 0.641 1.00 77.12 102 LEU A N 1
ATOM 812 C CA . LEU A 1 102 ? 3.636 -7.300 1.187 1.00 77.12 102 LEU A CA 1
ATOM 813 C C . LEU A 1 102 ? 4.500 -8.407 1.806 1.00 77.12 102 LEU A C 1
ATOM 815 O O . LEU A 1 102 ? 5.681 -8.183 2.073 1.00 77.12 102 LEU A O 1
ATOM 819 N N . LEU A 1 103 ? 3.898 -9.563 2.097 1.00 72.75 103 LEU A N 1
ATOM 820 C CA . LEU A 1 103 ? 4.553 -10.727 2.696 1.00 72.75 103 LEU A CA 1
ATOM 821 C C . LEU A 1 103 ? 4.899 -11.796 1.652 1.00 72.75 103 LEU A C 1
ATOM 823 O O . LEU A 1 103 ? 5.748 -12.646 1.907 1.00 72.75 103 LEU A O 1
ATOM 827 N N . THR A 1 104 ? 4.252 -11.762 0.488 1.00 67.50 104 THR A N 1
ATOM 828 C CA . THR A 1 104 ? 4.491 -12.676 -0.632 1.00 67.50 104 THR A CA 1
ATOM 829 C C . THR A 1 104 ? 5.322 -12.001 -1.727 1.00 67.50 104 THR A C 1
ATOM 831 O O . THR A 1 104 ? 5.519 -10.787 -1.716 1.00 67.50 104 THR A O 1
ATOM 834 N N . ARG A 1 105 ? 5.850 -12.781 -2.679 1.00 60.50 105 ARG A N 1
ATOM 835 C CA . ARG A 1 105 ? 6.453 -12.214 -3.899 1.00 60.50 105 ARG A CA 1
ATOM 836 C C . ARG A 1 105 ? 5.365 -11.520 -4.734 1.00 60.50 105 ARG A C 1
ATOM 838 O O . ARG A 1 105 ? 4.217 -11.965 -4.700 1.00 60.50 105 ARG A O 1
ATOM 845 N N . TYR A 1 106 ? 5.745 -10.459 -5.444 1.00 57.25 106 TYR A N 1
ATOM 846 C CA . TYR A 1 106 ? 4.937 -9.744 -6.437 1.00 57.25 106 TYR A CA 1
ATOM 847 C C . TYR A 1 106 ? 5.710 -9.654 -7.756 1.00 57.25 106 TYR A C 1
ATOM 849 O O . TYR A 1 106 ? 6.965 -9.743 -7.731 1.00 57.25 106 TYR A O 1
#

pLDDT: mean 84.26, std 8.37, range [57.25, 94.88]

Sequence (106 aa):
MMVLTLLTKQIDGEFKVYWKTGLRRGGELKVDLGEQYDKLPEQQKPIAAELYAIHHLLSVKEVMGSNRSGNGLQIRVSKGAIKKLQKQRSTKHSLYSLTRFLLTRY

Secondary structure (DSSP, 8-state):
-EEEEEEEEEETTEEEEEEEETTTEEEEEEE--TTHHHHS-TTTHHHHHHHHHHHIIIIIS-TT-SS--STTEEEE-S-HHHHHHHTT--S-GGGTGGGGGGTS--

Organism: NCBI:txid1129793